Protein AF-A0A3D5JYC2-F1 (afdb_mo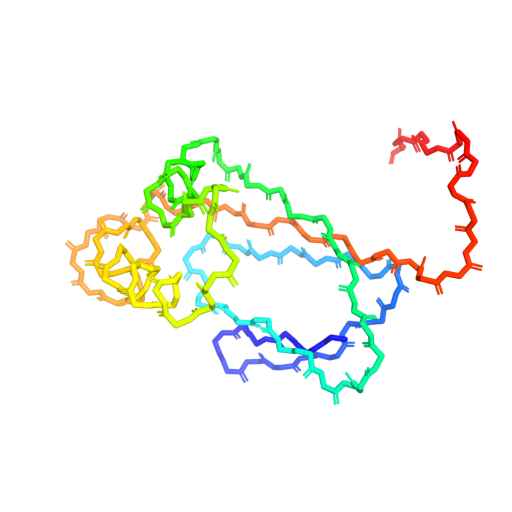nomer)

pLDDT: mean 70.72, std 17.92, range [26.41, 90.19]

Sequence (110 aa):
MKFQFGEKTFIAKAGAFVLVPKSTPHMFTQVEQKPAKFLVVYSPAGFEKFFDEAVDLDSTDTETYLAKAEALAKNTTCKSSAHRSRDKQPSVKLLLHKLGRPVGDDFQFT

Structure (mmCIF, N/CA/C/O backbone):
data_AF-A0A3D5JYC2-F1
#
_entry.id   AF-A0A3D5JYC2-F1
#
loop_
_atom_site.group_PDB
_atom_site.id
_atom_site.type_symbol
_atom_site.label_atom_id
_atom_site.label_alt_id
_atom_site.label_comp_id
_atom_site.label_asym_id
_atom_site.label_entity_id
_atom_site.label_seq_id
_atom_site.pdbx_PDB_ins_code
_atom_site.Cartn_x
_atom_site.Cartn_y
_atom_site.Cartn_z
_atom_site.occupancy
_atom_site.B_iso_or_equiv
_atom_site.auth_seq_id
_atom_site.auth_comp_id
_atom_site.auth_asym_id
_atom_site.auth_atom_id
_atom_site.pdbx_PDB_model_num
ATOM 1 N N . MET A 1 1 ? -7.346 0.056 9.797 1.00 86.81 1 MET A N 1
ATOM 2 C CA . MET A 1 1 ? -6.760 0.622 8.554 1.00 86.81 1 MET A CA 1
ATOM 3 C C . MET A 1 1 ? -7.804 0.525 7.452 1.00 86.81 1 MET A C 1
ATOM 5 O O . MET A 1 1 ? -8.462 -0.508 7.366 1.00 86.81 1 MET A O 1
ATOM 9 N N . LYS A 1 2 ? -7.994 1.575 6.653 1.00 89.31 2 LYS A N 1
ATOM 10 C CA . LYS A 1 2 ? -8.896 1.559 5.496 1.00 89.31 2 LYS A CA 1
ATOM 11 C C . LYS A 1 2 ? -8.122 1.188 4.247 1.00 89.31 2 LYS A C 1
ATOM 13 O O . LYS A 1 2 ? -7.023 1.684 4.028 1.00 89.31 2 LYS A O 1
ATOM 18 N N . PHE A 1 3 ? -8.730 0.337 3.448 1.00 87.75 3 PHE A N 1
ATOM 19 C CA . PHE A 1 3 ? -8.209 -0.132 2.184 1.00 87.75 3 PHE A CA 1
ATOM 20 C C . PHE A 1 3 ? -9.191 0.236 1.095 1.00 87.75 3 PHE A C 1
ATOM 22 O O . PHE A 1 3 ? -10.395 0.033 1.266 1.00 87.75 3 PHE A O 1
ATOM 29 N N . GLN A 1 4 ? -8.672 0.736 -0.015 1.00 86.69 4 GLN A N 1
ATOM 30 C CA . GLN A 1 4 ? -9.445 1.001 -1.216 1.00 86.69 4 GLN A CA 1
ATOM 31 C C . GLN A 1 4 ? -8.879 0.167 -2.366 1.00 86.69 4 GLN A C 1
ATOM 33 O O . GLN A 1 4 ? -7.663 0.128 -2.529 1.00 86.69 4 GLN A O 1
ATOM 38 N N . PHE A 1 5 ? -9.750 -0.501 -3.125 1.00 85.50 5 PHE A N 1
ATOM 39 C CA . PHE A 1 5 ? -9.442 -1.311 -4.307 1.00 85.50 5 PHE A CA 1
ATOM 40 C C . PHE A 1 5 ? -10.378 -0.925 -5.445 1.00 85.50 5 PHE A C 1
ATOM 42 O O . PHE A 1 5 ? -11.552 -1.311 -5.440 1.00 85.50 5 PHE A O 1
ATOM 49 N N . GLY A 1 6 ? -9.881 -0.154 -6.411 1.00 81.62 6 GLY A N 1
ATOM 50 C CA . GLY A 1 6 ? -10.762 0.526 -7.361 1.00 81.62 6 GLY A CA 1
ATOM 51 C C . GLY A 1 6 ? -11.843 1.310 -6.607 1.00 81.62 6 GLY A C 1
ATOM 52 O O . GLY A 1 6 ? -11.529 2.183 -5.806 1.00 81.62 6 GLY A O 1
ATOM 53 N N . GLU A 1 7 ? -13.109 0.944 -6.801 1.00 85.19 7 GLU A N 1
ATOM 54 C CA . GLU A 1 7 ? -14.263 1.586 -6.149 1.00 85.19 7 GLU A CA 1
ATOM 55 C C . GLU A 1 7 ? -14.630 0.975 -4.783 1.00 85.19 7 GLU A C 1
ATOM 57 O O . GLU A 1 7 ? -15.402 1.551 -4.015 1.00 85.19 7 GLU A O 1
ATOM 62 N N . LYS A 1 8 ? -14.081 -0.196 -4.441 1.00 83.19 8 LYS A N 1
ATOM 63 C CA . LYS A 1 8 ? -14.418 -0.900 -3.197 1.00 83.19 8 LYS A CA 1
ATOM 64 C C . LYS A 1 8 ? -13.580 -0.381 -2.043 1.00 83.19 8 LYS A C 1
ATOM 66 O O . LYS A 1 8 ? -12.374 -0.203 -2.178 1.00 83.19 8 LYS A O 1
ATOM 71 N N . THR A 1 9 ? -14.205 -0.207 -0.882 1.00 88.56 9 THR A N 1
ATOM 72 C CA . THR A 1 9 ? -13.525 0.220 0.346 1.00 88.56 9 THR A CA 1
ATOM 73 C C . THR A 1 9 ? -13.875 -0.711 1.502 1.00 88.56 9 THR A C 1
ATOM 75 O O . THR A 1 9 ? -15.032 -1.095 1.651 1.00 88.56 9 THR A O 1
ATOM 78 N N . PHE A 1 10 ? -12.897 -1.060 2.340 1.00 87.38 10 PHE A N 1
ATOM 79 C CA . PHE A 1 10 ? -13.117 -1.864 3.547 1.00 87.38 10 PHE A CA 1
ATOM 80 C C . PHE A 1 10 ? -12.184 -1.454 4.691 1.00 87.38 10 PHE A C 1
ATOM 82 O O . PHE A 1 10 ? -11.094 -0.916 4.483 1.00 87.38 10 PHE A O 1
ATOM 89 N N . ILE A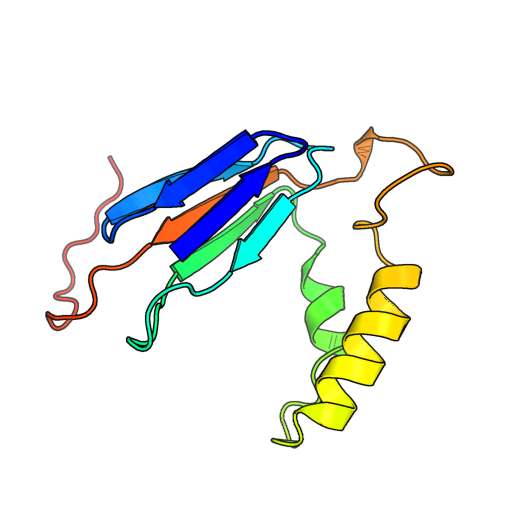 1 11 ? -12.625 -1.720 5.922 1.00 90.19 11 ILE A N 1
ATOM 90 C CA . ILE A 1 11 ? -11.845 -1.489 7.140 1.00 90.19 11 ILE A CA 1
ATOM 91 C C . ILE A 1 11 ? -11.244 -2.815 7.598 1.00 90.19 11 ILE A C 1
ATOM 93 O O . ILE A 1 11 ? -11.950 -3.688 8.103 1.00 90.19 11 ILE A O 1
ATOM 97 N N . ALA A 1 12 ? -9.929 -2.958 7.453 1.00 87.44 12 ALA A N 1
ATOM 98 C CA . ALA A 1 12 ? -9.207 -4.108 7.973 1.00 87.44 12 ALA A CA 1
ATOM 99 C C . ALA A 1 12 ? -8.849 -3.881 9.448 1.00 87.44 12 ALA A C 1
ATOM 101 O O . ALA A 1 12 ? -8.249 -2.857 9.820 1.00 87.44 12 ALA A O 1
ATOM 102 N N . LYS A 1 13 ? -9.233 -4.853 10.280 1.00 87.69 13 LYS A N 1
ATOM 103 C CA . LYS A 1 13 ? -8.874 -4.936 11.699 1.00 87.69 13 LYS A CA 1
ATOM 104 C C . LYS A 1 13 ? -7.539 -5.661 11.870 1.00 87.69 13 LYS A C 1
ATOM 106 O O . LYS A 1 13 ? -7.041 -6.307 10.953 1.00 87.69 13 LYS A O 1
ATOM 111 N N . ALA A 1 14 ? -6.963 -5.568 13.060 1.00 88.88 14 ALA A N 1
ATOM 112 C CA . ALA A 1 14 ? -5.770 -6.329 13.390 1.00 88.88 14 ALA A CA 1
ATOM 113 C C . ALA A 1 14 ? -5.993 -7.848 13.261 1.00 88.88 14 ALA A C 1
ATOM 115 O O . ALA A 1 14 ? -7.022 -8.365 13.696 1.00 88.88 14 ALA A O 1
ATOM 116 N N . GLY A 1 15 ? -5.015 -8.547 12.688 1.00 87.75 15 GLY A N 1
ATOM 117 C CA . GLY A 1 15 ? -5.094 -9.953 12.288 1.00 87.75 15 GLY A CA 1
ATOM 118 C C . GLY A 1 15 ? -5.679 -10.175 10.889 1.00 87.75 15 GLY A C 1
ATOM 119 O O . GLY A 1 15 ? -5.682 -11.305 10.417 1.00 87.75 15 GLY A O 1
ATOM 120 N N . ALA A 1 16 ? -6.175 -9.133 10.212 1.00 88.81 16 ALA A N 1
ATOM 121 C CA . 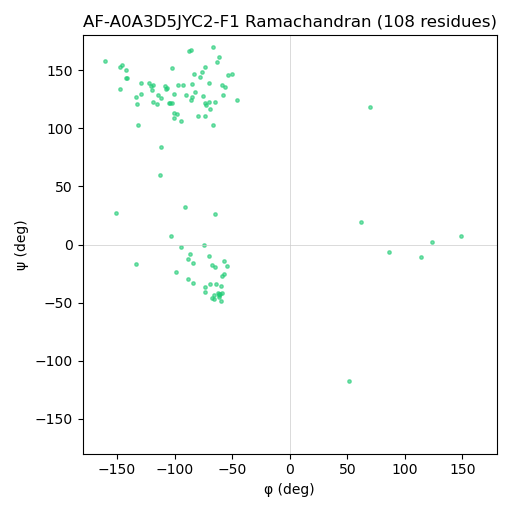ALA A 1 16 ? -6.703 -9.278 8.862 1.00 88.81 16 ALA A CA 1
ATOM 122 C C . ALA A 1 16 ? -5.588 -9.561 7.849 1.00 88.81 16 ALA A C 1
ATOM 124 O O . ALA A 1 16 ? -4.533 -8.920 7.871 1.00 88.81 16 ALA A O 1
ATOM 125 N N . PHE A 1 17 ? -5.886 -10.471 6.924 1.00 88.19 17 PHE A N 1
ATOM 126 C CA . PHE A 1 17 ? -5.085 -10.739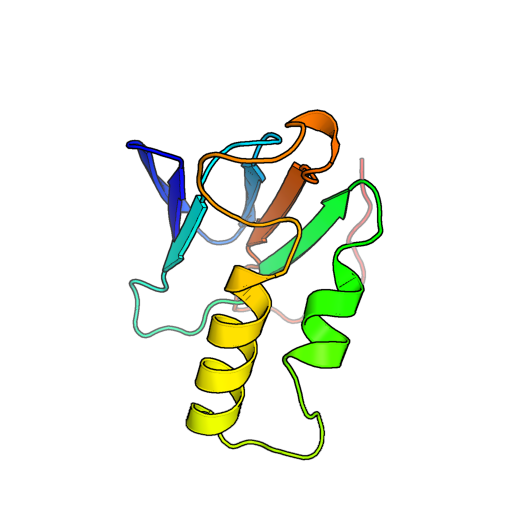 5.741 1.00 88.19 17 PHE A CA 1
ATOM 127 C C . PHE A 1 17 ? -5.786 -10.189 4.500 1.00 88.19 17 PHE A C 1
ATOM 129 O O . PHE A 1 17 ? -6.991 -10.369 4.318 1.00 88.19 17 PHE A O 1
ATOM 136 N N . VAL A 1 18 ? -5.027 -9.511 3.648 1.00 86.50 18 VAL A N 1
ATOM 137 C CA . VAL A 1 18 ? -5.534 -8.817 2.471 1.00 86.50 18 VAL A CA 1
ATOM 138 C C . VAL A 1 18 ? -4.664 -9.172 1.270 1.00 86.50 18 VAL A C 1
ATOM 140 O O . VAL A 1 18 ? -3.463 -8.913 1.269 1.00 86.50 18 VAL A O 1
ATOM 143 N N . LEU A 1 19 ? -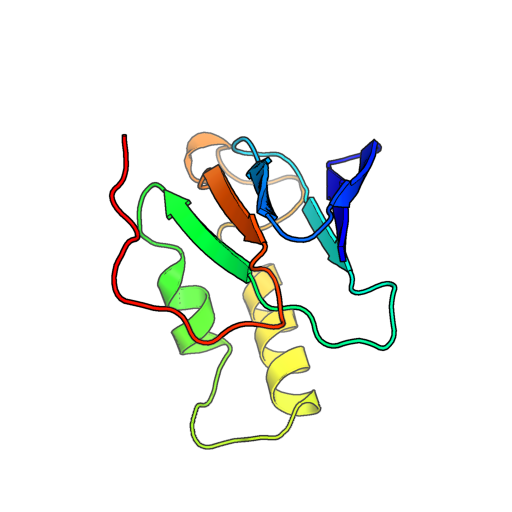5.276 -9.741 0.232 1.00 87.94 19 LEU A N 1
ATOM 144 C CA . LEU A 1 19 ? -4.628 -9.999 -1.051 1.00 87.94 19 LEU A CA 1
ATOM 145 C C . LEU A 1 19 ? -5.100 -8.965 -2.073 1.00 87.94 19 LEU A C 1
ATOM 147 O O . LEU A 1 19 ? -6.291 -8.880 -2.365 1.00 87.94 19 LEU A O 1
ATOM 151 N N . VAL A 1 20 ? -4.156 -8.221 -2.642 1.00 86.00 20 VAL A N 1
ATOM 152 C CA . VAL A 1 20 ? -4.382 -7.297 -3.751 1.00 86.00 20 VAL A CA 1
ATOM 153 C C . VAL A 1 20 ? -3.927 -7.970 -5.045 1.00 86.00 20 VAL A C 1
ATOM 155 O O . VAL A 1 20 ? -2.726 -8.225 -5.215 1.00 86.00 20 VAL A O 1
ATOM 158 N N . PRO A 1 21 ? -4.855 -8.286 -5.964 1.00 83.50 21 PRO A N 1
ATOM 159 C CA . PRO A 1 21 ? -4.501 -8.843 -7.260 1.00 83.50 21 PRO A CA 1
ATOM 160 C C . PRO A 1 21 ? -3.657 -7.873 -8.086 1.00 83.50 21 PRO A C 1
ATOM 162 O O . PRO A 1 21 ? -3.721 -6.651 -7.918 1.00 83.50 21 PRO A O 1
ATOM 165 N N . LYS A 1 22 ? -2.908 -8.430 -9.041 1.00 80.56 22 LYS A N 1
ATOM 166 C CA . LYS A 1 22 ? -2.169 -7.643 -10.034 1.00 80.56 22 LYS A CA 1
ATOM 167 C C . LYS A 1 22 ? -3.108 -6.664 -10.743 1.00 80.56 22 LYS A C 1
ATOM 169 O O . LYS A 1 22 ? -4.277 -6.975 -10.968 1.00 80.56 22 LYS A O 1
ATOM 174 N N . SER A 1 23 ? -2.594 -5.489 -11.100 1.00 79.94 23 SER A N 1
ATOM 175 C CA . SER A 1 23 ? -3.356 -4.470 -11.839 1.00 79.94 23 SER A CA 1
ATOM 176 C C . SER A 1 23 ? -4.589 -3.912 -11.132 1.00 79.94 23 SER A C 1
ATOM 178 O O . SER A 1 23 ? -5.428 -3.294 -11.783 1.00 79.94 23 SER A O 1
ATOM 180 N N . THR A 1 24 ? -4.681 -4.063 -9.808 1.00 82.75 24 THR A N 1
ATOM 181 C CA . THR A 1 24 ? -5.724 -3.422 -8.998 1.00 82.75 24 THR A CA 1
ATOM 182 C C . THR A 1 24 ? -5.174 -2.139 -8.363 1.00 82.75 24 THR A C 1
ATOM 184 O O . THR A 1 24 ? -4.301 -2.230 -7.491 1.00 82.75 24 THR A O 1
ATOM 187 N N . PRO A 1 25 ? -5.662 -0.944 -8.759 1.00 84.12 25 PRO A N 1
ATOM 188 C CA . PRO A 1 25 ? -5.337 0.299 -8.067 1.00 84.12 25 PRO A CA 1
ATOM 189 C C . PRO A 1 25 ? -5.748 0.189 -6.603 1.00 84.12 25 PRO A C 1
ATOM 191 O O . PRO A 1 25 ? -6.887 -0.191 -6.311 1.00 84.12 25 PRO A O 1
ATOM 194 N N . HIS A 1 26 ? -4.825 0.494 -5.695 1.00 84.88 26 HIS A N 1
ATOM 195 C CA . HIS A 1 26 ? -5.066 0.333 -4.274 1.00 84.88 26 HIS A CA 1
ATOM 196 C C . HIS A 1 26 ? -4.455 1.450 -3.437 1.00 84.88 26 HIS A C 1
ATOM 198 O O . HIS A 1 26 ? -3.432 2.023 -3.798 1.00 84.88 26 HIS A O 1
ATOM 204 N N . MET A 1 27 ? -5.093 1.737 -2.303 1.00 85.12 27 MET A N 1
ATOM 205 C CA . MET A 1 27 ? -4.628 2.719 -1.326 1.00 85.12 27 MET A CA 1
ATOM 206 C C . MET A 1 27 ? -4.880 2.217 0.094 1.00 85.12 27 MET A C 1
ATOM 208 O O . MET A 1 27 ? -5.913 1.603 0.377 1.00 85.12 27 MET A O 1
ATOM 212 N N . PHE A 1 28 ? -3.947 2.526 0.993 1.00 86.50 28 PHE A N 1
ATOM 213 C CA . PHE A 1 28 ? -4.042 2.250 2.421 1.00 86.50 28 PHE A CA 1
ATOM 214 C C . PHE A 1 28 ? -4.095 3.576 3.178 1.00 86.50 28 PHE A C 1
ATOM 216 O O . PHE A 1 28 ? -3.256 4.446 2.965 1.00 86.50 28 PHE A O 1
ATOM 223 N N . THR A 1 29 ? -5.073 3.748 4.061 1.00 87.31 29 THR A N 1
ATOM 224 C CA . THR A 1 29 ? -5.227 4.978 4.847 1.00 87.31 29 THR A CA 1
ATOM 225 C C . THR A 1 29 ? -5.476 4.638 6.304 1.00 87.31 29 THR A C 1
ATOM 227 O O . THR A 1 29 ? -6.396 3.882 6.643 1.00 87.31 29 THR A O 1
ATOM 230 N N . GLN A 1 30 ? -4.681 5.220 7.195 1.00 86.38 30 GLN A N 1
ATOM 231 C CA . GLN A 1 30 ? -4.943 5.120 8.620 1.00 86.38 30 GLN A CA 1
ATOM 232 C C . GLN A 1 30 ? -6.151 6.007 8.969 1.00 86.38 30 GLN A C 1
ATOM 234 O O . GLN A 1 30 ? -6.145 7.201 8.708 1.00 86.38 30 GLN A O 1
ATOM 239 N N . VAL A 1 31 ? -7.217 5.400 9.501 1.00 83.69 31 VAL A N 1
ATOM 240 C CA . VAL A 1 31 ? -8.476 6.100 9.850 1.00 83.69 31 VAL A CA 1
ATOM 241 C C . VAL A 1 31 ? -8.553 6.433 11.338 1.00 83.69 31 VAL A C 1
ATOM 243 O O . VAL A 1 31 ? -9.261 7.349 11.734 1.00 83.69 31 VAL A O 1
ATOM 246 N N . GLU A 1 32 ? -7.820 5.696 12.170 1.00 79.19 32 GLU A N 1
ATOM 247 C CA . GLU A 1 32 ? -7.773 5.911 13.614 1.00 79.19 32 GLU A CA 1
ATOM 248 C C . GLU A 1 32 ? -6.482 6.635 14.004 1.00 79.19 32 GLU A C 1
ATOM 250 O O . GLU A 1 32 ? -5.442 6.462 13.372 1.00 79.19 32 GLU A O 1
ATOM 255 N N . GLN A 1 33 ? -6.510 7.390 15.101 1.00 79.38 33 GLN A N 1
ATOM 256 C CA . GLN A 1 33 ? -5.306 8.036 15.643 1.00 79.38 33 GLN A CA 1
ATOM 257 C C . GLN A 1 33 ? -4.314 7.036 16.263 1.00 79.38 33 GLN A C 1
ATOM 259 O O . GLN A 1 33 ? -3.182 7.391 16.578 1.00 79.38 33 GLN A O 1
ATOM 264 N N . LYS A 1 34 ? -4.716 5.770 16.424 1.00 81.00 34 LYS A N 1
ATOM 265 C CA . LYS A 1 34 ? -3.828 4.704 16.885 1.00 81.00 34 LYS A CA 1
ATOM 266 C C . LYS A 1 34 ? -2.894 4.294 15.744 1.00 81.00 34 LYS A C 1
ATOM 268 O O . LYS A 1 34 ? -3.406 3.959 14.672 1.00 81.00 34 LYS A O 1
ATOM 273 N N . PRO A 1 35 ? -1.566 4.264 15.969 1.00 80.88 35 PRO A N 1
ATOM 274 C CA . PRO A 1 35 ? -0.617 3.746 14.990 1.00 80.88 35 PRO A CA 1
ATOM 275 C C . PRO A 1 35 ? -1.051 2.369 14.495 1.00 80.88 35 PRO A C 1
ATOM 277 O O . PRO A 1 35 ? -1.620 1.597 15.263 1.00 80.88 35 PRO A O 1
ATOM 280 N N . ALA A 1 36 ? -0.774 2.043 13.237 1.00 81.75 36 ALA A N 1
ATOM 281 C CA . ALA A 1 36 ? -0.992 0.713 12.680 1.00 81.75 36 ALA A CA 1
ATOM 282 C C . ALA A 1 36 ? 0.326 0.157 12.131 1.00 81.75 36 ALA A C 1
ATOM 284 O O . ALA A 1 36 ? 1.087 0.876 11.491 1.00 81.75 36 ALA A O 1
ATOM 285 N N . LYS A 1 37 ? 0.584 -1.136 12.360 1.00 85.06 37 LYS A N 1
ATOM 286 C CA . LYS A 1 37 ? 1.711 -1.860 11.756 1.00 85.06 37 LYS A CA 1
ATOM 287 C C . LYS A 1 37 ? 1.185 -3.010 10.909 1.00 85.06 37 LYS A C 1
ATOM 289 O O . LYS A 1 37 ? 0.266 -3.724 11.322 1.00 85.06 37 LYS A O 1
ATOM 294 N N . PHE A 1 38 ? 1.768 -3.187 9.735 1.00 83.50 38 PHE A N 1
ATOM 295 C CA . PHE A 1 38 ? 1.419 -4.260 8.818 1.00 83.50 38 PHE A CA 1
ATOM 296 C C . PHE A 1 38 ? 2.645 -4.710 8.025 1.00 83.50 38 PHE A C 1
ATOM 298 O O . PHE A 1 38 ? 3.571 -3.930 7.818 1.00 83.50 38 PHE A O 1
ATOM 305 N N . LEU A 1 39 ? 2.637 -5.968 7.591 1.00 88.38 39 LEU A N 1
ATOM 306 C CA . LEU A 1 39 ? 3.678 -6.559 6.756 1.00 88.38 39 LEU A CA 1
ATOM 307 C C . LEU A 1 39 ? 3.195 -6.630 5.309 1.00 88.38 39 LEU A C 1
ATOM 309 O O . LEU A 1 39 ? 2.173 -7.268 5.046 1.00 88.38 39 LEU A O 1
ATOM 313 N N . VAL A 1 40 ? 3.939 -6.002 4.396 1.00 85.44 40 VAL A N 1
ATOM 314 C CA . VAL A 1 40 ? 3.690 -6.047 2.951 1.00 85.44 40 VAL A CA 1
ATOM 315 C C . VAL A 1 40 ? 4.637 -7.044 2.300 1.00 85.44 40 VAL A C 1
ATOM 317 O O . VAL A 1 40 ? 5.847 -6.954 2.482 1.00 85.44 40 VAL A O 1
ATOM 320 N N . VAL A 1 41 ? 4.092 -7.958 1.501 1.00 88.44 41 VAL A N 1
ATOM 321 C CA . VAL A 1 41 ? 4.870 -8.883 0.671 1.00 88.44 41 VAL A CA 1
ATOM 322 C C . VAL A 1 41 ? 4.532 -8.639 -0.794 1.00 88.44 41 VAL A C 1
ATOM 324 O O . VAL A 1 41 ? 3.369 -8.752 -1.197 1.00 88.44 41 VAL A O 1
ATOM 327 N N . TYR A 1 42 ? 5.558 -8.336 -1.587 1.00 84.12 42 TYR A N 1
ATOM 328 C CA . TYR A 1 42 ? 5.467 -8.187 -3.037 1.00 84.12 42 TYR A CA 1
ATOM 329 C C . TYR A 1 42 ? 5.890 -9.483 -3.729 1.00 84.12 42 TYR A C 1
ATOM 331 O O . TYR A 1 42 ? 6.857 -10.131 -3.332 1.00 84.12 42 TYR A O 1
ATOM 339 N N . SER A 1 43 ? 5.149 -9.884 -4.762 1.00 83.25 43 SER A N 1
ATOM 340 C CA . SER A 1 43 ? 5.516 -11.028 -5.598 1.00 83.25 43 SER A CA 1
ATOM 341 C C . SER A 1 43 ? 5.067 -10.820 -7.050 1.00 83.25 43 SER A C 1
ATOM 343 O O . SER A 1 43 ? 3.907 -10.441 -7.271 1.00 83.25 43 SER A O 1
ATOM 345 N N . PRO A 1 44 ? 5.926 -11.090 -8.054 1.00 83.50 44 PRO A N 1
ATOM 346 C CA . PRO A 1 44 ? 7.349 -11.454 -7.940 1.00 83.50 44 PRO A CA 1
ATOM 347 C C . PRO A 1 44 ? 8.213 -10.293 -7.400 1.00 83.50 44 PRO A C 1
ATOM 349 O O . PRO A 1 44 ? 7.717 -9.175 -7.272 1.00 83.50 44 PRO A O 1
ATOM 352 N N . ALA A 1 45 ? 9.478 -10.567 -7.066 1.00 80.00 45 ALA A N 1
ATOM 353 C CA . ALA A 1 45 ? 10.435 -9.552 -6.606 1.00 80.00 45 ALA A CA 1
ATOM 354 C C . ALA A 1 45 ? 10.692 -8.464 -7.672 1.00 80.00 45 ALA A C 1
ATOM 356 O O . ALA A 1 45 ? 10.429 -8.672 -8.862 1.00 80.00 45 ALA A O 1
ATOM 357 N N . GLY A 1 46 ? 11.231 -7.317 -7.252 1.00 78.25 46 GLY A N 1
ATOM 358 C CA . GLY A 1 46 ? 11.608 -6.194 -8.119 1.00 78.25 46 GLY A CA 1
ATOM 359 C C . GLY A 1 46 ? 10.951 -4.857 -7.760 1.00 78.25 46 GLY A C 1
ATOM 360 O O . GLY A 1 46 ? 11.163 -3.875 -8.472 1.00 78.25 46 GLY A O 1
ATOM 361 N N . PHE A 1 47 ? 10.145 -4.802 -6.695 1.00 78.81 47 PHE A N 1
ATOM 362 C CA . PHE A 1 47 ? 9.562 -3.549 -6.198 1.00 78.81 47 PHE A CA 1
ATOM 363 C C . PHE A 1 47 ? 10.520 -2.784 -5.271 1.00 78.81 47 PHE A C 1
ATOM 365 O O . PHE A 1 47 ? 10.337 -1.598 -5.028 1.00 78.81 47 PHE A O 1
ATOM 372 N N . GLU A 1 48 ? 11.564 -3.441 -4.777 1.00 80.44 48 GLU A N 1
ATOM 373 C CA . GLU A 1 48 ? 12.417 -2.965 -3.688 1.00 80.44 48 GLU A CA 1
ATOM 374 C C . GLU A 1 48 ? 13.172 -1.681 -4.062 1.00 80.44 48 GLU A C 1
ATOM 376 O O . GLU A 1 48 ? 13.274 -0.777 -3.240 1.00 80.44 48 GLU A O 1
ATOM 381 N N . LYS A 1 49 ? 13.555 -1.536 -5.341 1.00 78.06 49 LYS A N 1
ATOM 382 C CA . LYS A 1 49 ? 14.212 -0.329 -5.877 1.00 78.06 49 LYS A CA 1
ATOM 383 C C . LYS A 1 49 ? 13.403 0.952 -5.688 1.00 78.06 49 LYS A C 1
ATOM 385 O O . LYS A 1 49 ? 13.974 2.035 -5.648 1.00 78.06 49 LYS A O 1
ATOM 390 N N . PHE A 1 50 ? 12.076 0.841 -5.568 1.00 75.38 50 PHE A N 1
ATOM 391 C CA . PHE A 1 50 ? 11.250 1.996 -5.234 1.00 75.38 50 PHE A CA 1
ATOM 392 C C . PHE A 1 50 ? 11.672 2.602 -3.893 1.00 75.38 50 PHE A C 1
ATOM 394 O O . PHE A 1 50 ? 11.744 3.818 -3.769 1.00 75.38 50 PHE A O 1
ATOM 401 N N . PHE A 1 51 ? 11.957 1.767 -2.894 1.00 76.12 51 PHE A N 1
ATOM 402 C CA . PHE A 1 51 ? 12.348 2.243 -1.573 1.00 76.12 51 PHE A CA 1
ATOM 403 C C . PHE A 1 51 ? 13.767 2.801 -1.574 1.00 76.12 51 PHE A C 1
ATOM 405 O O . PHE A 1 51 ? 13.969 3.860 -0.994 1.00 76.12 51 PHE A O 1
ATOM 412 N N . ASP A 1 52 ? 14.700 2.153 -2.275 1.00 77.69 52 ASP A N 1
ATOM 413 C CA . ASP A 1 52 ? 16.088 2.626 -2.384 1.00 77.69 52 ASP A CA 1
ATOM 414 C C . ASP A 1 52 ? 16.176 4.030 -3.004 1.00 77.69 52 ASP A C 1
ATOM 416 O O . ASP A 1 52 ? 17.016 4.839 -2.623 1.00 77.69 52 ASP A O 1
ATOM 420 N N . GLU A 1 53 ? 15.303 4.332 -3.968 1.00 75.19 53 GLU A N 1
ATOM 421 C CA . GLU A 1 53 ? 15.283 5.626 -4.655 1.00 75.19 53 GLU A CA 1
ATOM 422 C C . GLU A 1 53 ? 14.394 6.668 -3.943 1.00 75.19 53 GLU A C 1
ATOM 424 O O . GLU A 1 53 ? 14.654 7.871 -4.034 1.00 75.19 53 GLU A O 1
ATOM 429 N N . ALA A 1 54 ? 13.339 6.237 -3.238 1.00 71.25 54 ALA A N 1
ATOM 430 C CA . ALA A 1 54 ? 12.425 7.138 -2.531 1.00 71.25 54 ALA A CA 1
ATOM 431 C C . ALA A 1 54 ? 12.927 7.542 -1.140 1.00 71.25 54 ALA A C 1
ATOM 433 O O . ALA A 1 54 ? 12.630 8.649 -0.687 1.00 71.25 54 ALA A O 1
ATOM 434 N N . VAL A 1 55 ? 13.639 6.651 -0.449 1.00 73.50 55 VAL A N 1
ATOM 435 C CA . VAL A 1 55 ? 14.036 6.827 0.948 1.00 73.50 55 VAL A CA 1
ATOM 436 C C . VAL A 1 55 ? 15.514 7.175 1.020 1.00 73.50 55 VAL A C 1
ATOM 438 O O . VAL A 1 55 ? 16.372 6.407 0.607 1.00 73.50 55 VAL A O 1
ATOM 441 N N . ASP A 1 56 ? 15.805 8.319 1.623 1.00 72.69 56 ASP A N 1
ATOM 442 C CA . AS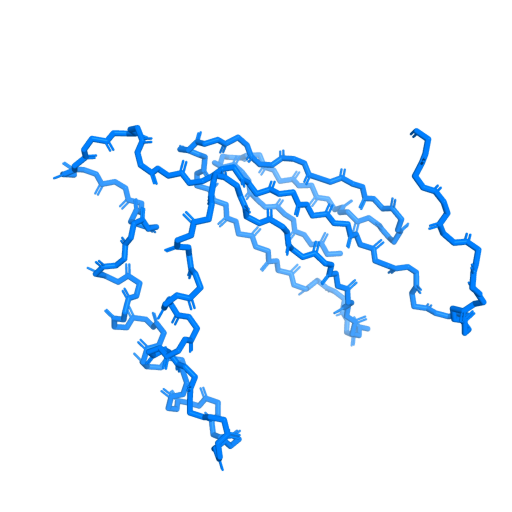P A 1 56 ? 17.126 8.589 2.173 1.00 72.69 56 ASP A CA 1
ATOM 443 C C . ASP A 1 56 ? 17.091 8.203 3.656 1.00 72.69 56 ASP A C 1
ATOM 445 O O . ASP A 1 56 ? 16.435 8.879 4.453 1.00 72.69 56 ASP A O 1
ATOM 449 N N . LEU A 1 57 ? 17.726 7.074 3.994 1.00 68.25 57 LEU A N 1
ATOM 450 C CA . LEU A 1 57 ? 17.689 6.480 5.338 1.00 68.25 57 LEU A CA 1
ATOM 451 C C . LEU A 1 57 ? 18.352 7.366 6.403 1.00 68.25 57 LEU A C 1
ATOM 453 O O . LEU A 1 57 ? 18.055 7.196 7.586 1.00 68.25 57 LEU A O 1
ATOM 457 N N . ASP A 1 58 ? 19.194 8.318 5.992 1.00 71.56 58 ASP A N 1
ATOM 458 C CA . ASP A 1 58 ? 19.862 9.266 6.889 1.00 71.56 58 ASP A CA 1
ATOM 459 C C . ASP A 1 58 ? 19.001 10.510 7.168 1.00 71.56 58 ASP A C 1
ATOM 461 O O . ASP A 1 58 ? 19.315 11.322 8.043 1.00 71.56 58 ASP A O 1
ATOM 465 N N . SER A 1 59 ? 17.880 10.657 6.456 1.00 69.50 59 SER A N 1
ATOM 466 C CA . SER A 1 59 ? 16.961 11.781 6.600 1.00 69.50 59 SER A CA 1
ATOM 467 C C . SER A 1 59 ? 15.656 11.356 7.279 1.00 69.50 59 SER A C 1
ATOM 469 O O . SER A 1 59 ? 15.056 10.331 6.963 1.00 69.50 59 SER A O 1
ATOM 471 N N . THR A 1 60 ? 15.177 12.175 8.215 1.00 68.25 60 THR A N 1
ATOM 472 C CA . THR A 1 60 ? 13.832 12.035 8.811 1.00 68.25 60 THR A CA 1
ATOM 473 C C . THR A 1 60 ? 12.843 13.055 8.247 1.00 68.25 60 THR A C 1
ATOM 475 O O . THR A 1 60 ? 11.711 13.162 8.722 1.00 68.25 60 THR A O 1
ATOM 478 N N . ASP A 1 61 ? 13.257 13.804 7.219 1.00 80.19 61 ASP A N 1
ATOM 479 C CA . ASP A 1 61 ? 12.431 14.838 6.618 1.00 80.19 61 ASP A CA 1
ATOM 480 C C . ASP A 1 61 ? 11.313 14.227 5.766 1.00 80.19 61 ASP A C 1
ATOM 482 O O . ASP A 1 61 ? 11.529 13.639 4.702 1.00 80.19 61 ASP A O 1
ATOM 486 N N . THR A 1 62 ? 10.088 14.375 6.263 1.00 78.44 62 THR A N 1
ATOM 487 C CA . THR A 1 62 ? 8.901 13.792 5.634 1.00 78.44 62 THR A CA 1
ATOM 488 C C . THR A 1 62 ? 8.584 14.481 4.309 1.00 78.44 62 THR A C 1
ATOM 490 O O . THR A 1 62 ? 8.141 13.817 3.375 1.00 78.44 62 THR A O 1
ATOM 493 N N . GLU A 1 63 ? 8.835 15.787 4.192 1.00 81.50 63 GLU A N 1
ATOM 494 C CA . GLU A 1 63 ? 8.534 16.548 2.976 1.00 81.50 63 GLU A CA 1
ATOM 495 C C . GLU A 1 63 ? 9.421 16.109 1.805 1.00 81.50 63 GLU A C 1
ATOM 497 O O . GLU A 1 63 ? 8.917 15.807 0.719 1.00 81.50 63 GLU A O 1
ATOM 502 N N . THR A 1 64 ? 10.727 15.965 2.043 1.00 78.50 64 THR A N 1
ATOM 503 C CA . THR A 1 64 ? 11.680 15.449 1.050 1.00 78.50 64 THR A CA 1
ATOM 504 C C . THR A 1 64 ? 11.338 14.024 0.624 1.00 78.50 64 THR A C 1
ATOM 506 O O . THR A 1 64 ? 11.369 13.720 -0.573 1.00 78.50 64 THR A O 1
ATOM 509 N N . TYR A 1 65 ? 10.976 13.152 1.571 1.00 75.12 65 TYR A N 1
ATOM 510 C CA . TYR A 1 65 ? 10.541 11.791 1.252 1.00 75.12 65 TYR A CA 1
ATOM 511 C C . TYR A 1 65 ? 9.299 11.789 0.354 1.00 75.12 65 TYR A C 1
ATOM 513 O O . TYR A 1 65 ? 9.284 11.108 -0.672 1.00 75.12 65 TYR A O 1
ATOM 521 N N . LEU A 1 66 ? 8.271 12.572 0.699 1.00 78.50 66 LEU A N 1
ATOM 522 C CA . LEU A 1 66 ? 7.034 12.639 -0.080 1.00 78.50 66 LEU A CA 1
ATOM 523 C C . LEU A 1 66 ? 7.298 13.139 -1.503 1.00 78.50 66 LEU A C 1
ATOM 525 O O . LEU A 1 66 ? 6.846 12.509 -2.458 1.00 78.50 66 LEU A O 1
ATOM 529 N N . ALA A 1 67 ? 8.096 14.196 -1.667 1.00 81.12 67 ALA A N 1
ATOM 530 C CA . ALA A 1 67 ? 8.437 14.727 -2.984 1.00 81.12 67 ALA A CA 1
ATOM 531 C C . ALA A 1 67 ? 9.188 13.702 -3.858 1.00 81.12 67 ALA A C 1
ATOM 533 O O . ALA A 1 67 ? 8.861 13.532 -5.038 1.00 81.12 67 ALA A O 1
ATOM 534 N N . LYS A 1 68 ? 10.163 12.979 -3.284 1.00 76.81 68 LYS A N 1
ATOM 535 C CA . LYS A 1 68 ? 10.901 11.913 -3.985 1.00 76.81 68 LYS A CA 1
ATOM 536 C C . LYS A 1 68 ? 9.992 10.735 -4.331 1.00 76.81 68 LYS A C 1
ATOM 538 O O . LYS A 1 68 ? 9.990 10.291 -5.478 1.00 76.81 68 LYS A O 1
ATOM 543 N N . ALA A 1 69 ? 9.183 10.269 -3.381 1.00 75.69 69 ALA A N 1
ATOM 544 C CA . ALA A 1 69 ? 8.241 9.174 -3.583 1.00 75.69 69 ALA A CA 1
ATOM 545 C C . ALA A 1 69 ? 7.206 9.504 -4.670 1.00 75.69 69 ALA A C 1
ATOM 547 O O . ALA A 1 69 ? 6.930 8.664 -5.526 1.00 75.69 69 ALA A O 1
ATOM 548 N N . GLU A 1 70 ? 6.669 10.727 -4.692 1.00 75.56 70 GLU A N 1
ATOM 549 C CA . GLU A 1 70 ? 5.742 11.191 -5.729 1.00 75.56 70 GLU A CA 1
ATOM 550 C C . GLU A 1 70 ? 6.402 11.290 -7.106 1.00 75.56 70 GLU A C 1
ATOM 552 O O . GLU A 1 70 ? 5.813 10.877 -8.111 1.00 75.56 70 GLU A O 1
ATOM 557 N N . ALA A 1 71 ? 7.620 11.833 -7.176 1.00 75.81 71 ALA A N 1
ATOM 558 C CA . ALA A 1 71 ? 8.383 11.895 -8.418 1.00 75.81 71 ALA A CA 1
ATOM 559 C C . ALA A 1 71 ? 8.685 10.488 -8.947 1.00 75.81 71 ALA A C 1
ATOM 561 O O . ALA A 1 71 ? 8.507 10.221 -10.133 1.00 75.81 71 ALA A O 1
ATOM 562 N N . LEU A 1 72 ? 9.056 9.568 -8.063 1.00 72.56 72 LEU A N 1
ATOM 563 C CA . LEU A 1 72 ? 9.397 8.198 -8.408 1.00 72.56 72 LEU A CA 1
ATOM 564 C C . LEU A 1 72 ? 8.165 7.358 -8.776 1.00 72.56 72 LEU A C 1
ATOM 566 O O . LEU A 1 72 ? 8.216 6.557 -9.710 1.00 72.56 72 LEU A O 1
ATOM 570 N N . ALA A 1 73 ? 7.022 7.572 -8.119 1.00 67.88 73 ALA A N 1
ATOM 571 C CA . ALA A 1 73 ? 5.755 6.918 -8.456 1.00 67.88 73 ALA A CA 1
ATOM 572 C C . ALA A 1 73 ? 5.313 7.207 -9.904 1.00 67.88 73 ALA A C 1
ATOM 574 O O . ALA A 1 73 ? 4.675 6.370 -10.547 1.00 67.88 73 ALA A O 1
ATOM 575 N N . LYS A 1 74 ? 5.720 8.350 -10.474 1.00 62.62 74 LYS A N 1
ATOM 576 C CA . LYS A 1 74 ? 5.521 8.680 -11.897 1.00 62.62 74 LYS A CA 1
ATOM 577 C C . LYS A 1 74 ? 6.455 7.902 -12.831 1.00 62.62 74 LYS A C 1
ATOM 579 O O . LYS A 1 74 ? 6.383 8.093 -14.045 1.00 62.62 74 LYS A O 1
ATOM 584 N N . ASN A 1 75 ? 7.324 7.039 -12.325 1.00 62.62 75 ASN A N 1
ATOM 585 C CA . ASN A 1 75 ? 8.371 6.383 -13.109 1.00 62.62 75 ASN A CA 1
ATOM 586 C C . ASN A 1 75 ? 8.428 4.872 -12.826 1.00 62.62 75 ASN A C 1
ATOM 588 O O . ASN A 1 75 ? 8.976 4.122 -13.634 1.00 62.62 75 ASN A O 1
ATOM 592 N N . THR A 1 76 ? 7.823 4.408 -11.730 1.00 59.84 76 THR A N 1
ATOM 593 C CA . THR A 1 76 ? 7.799 2.992 -11.358 1.00 59.84 76 THR A CA 1
ATOM 594 C C . THR A 1 76 ? 6.665 2.205 -12.000 1.00 59.84 76 THR A C 1
ATOM 596 O O . THR A 1 76 ? 5.689 2.722 -12.549 1.00 59.84 76 THR A O 1
ATOM 599 N N . THR A 1 77 ? 6.786 0.885 -11.886 1.00 53.72 77 THR A N 1
ATOM 600 C CA . THR A 1 77 ? 5.827 -0.128 -12.337 1.00 53.72 77 THR A CA 1
ATOM 601 C C . THR A 1 77 ? 4.422 0.046 -11.732 1.00 53.72 77 THR A C 1
ATOM 603 O O . THR A 1 77 ? 3.464 -0.533 -12.245 1.00 53.72 77 THR A O 1
ATOM 606 N N . CYS A 1 78 ? 4.274 0.868 -10.685 1.00 49.38 78 CYS A N 1
ATOM 607 C CA . CYS A 1 78 ? 3.022 1.188 -9.995 1.00 49.38 78 CYS A CA 1
ATOM 608 C C . CYS A 1 78 ? 2.306 2.426 -10.580 1.00 49.38 78 CYS A C 1
ATOM 610 O O . CYS A 1 78 ? 1.647 3.168 -9.860 1.00 49.38 78 CYS A O 1
ATOM 612 N N . LYS A 1 79 ? 2.400 2.692 -11.890 1.00 45.50 79 LYS A N 1
ATOM 613 C CA . LYS A 1 79 ? 1.487 3.665 -12.507 1.00 45.50 79 LYS A CA 1
ATOM 614 C C . LYS A 1 79 ? 0.070 3.113 -12.578 1.00 45.50 79 LYS A C 1
ATOM 616 O O . LYS A 1 79 ? -0.192 2.103 -13.239 1.00 45.50 79 LYS A O 1
ATOM 621 N N . SER A 1 80 ? -0.858 3.847 -11.977 1.00 44.12 80 SER A N 1
ATOM 622 C CA . SER A 1 80 ? -2.253 3.861 -12.387 1.00 44.12 80 SER A CA 1
ATOM 623 C C . SER A 1 80 ? -2.351 4.454 -13.802 1.00 44.12 80 SER A C 1
ATOM 625 O O . SER A 1 80 ? -1.931 5.574 -14.069 1.00 44.12 80 SER A O 1
ATOM 627 N N . SER A 1 81 ? -2.924 3.674 -14.720 1.00 38.16 81 SER A N 1
ATOM 628 C CA . SER A 1 81 ? -3.413 4.056 -16.057 1.00 38.16 81 SER A CA 1
ATOM 629 C C . SER A 1 81 ? -2.404 4.441 -17.171 1.00 38.16 81 SER A C 1
ATOM 631 O O . SER A 1 81 ? -1.709 5.448 -17.130 1.00 38.16 81 SER A O 1
ATOM 633 N N . ALA A 1 82 ? -2.448 3.624 -18.238 1.00 33.09 82 ALA A N 1
ATOM 634 C CA . ALA A 1 82 ? -2.496 4.012 -19.661 1.00 33.09 82 ALA A CA 1
ATOM 635 C C . ALA A 1 82 ? -1.329 3.707 -20.632 1.00 33.09 82 ALA A C 1
ATOM 637 O O . ALA A 1 82 ? -1.586 3.807 -21.831 1.00 33.09 82 ALA A O 1
ATOM 638 N N . HIS A 1 83 ? -0.112 3.271 -20.245 1.00 31.38 83 HIS A N 1
ATOM 639 C CA . HIS A 1 83 ? 0.924 3.079 -21.297 1.00 31.38 83 HIS A CA 1
ATOM 640 C C . HIS A 1 83 ? 2.044 2.023 -21.149 1.00 31.38 83 HIS A C 1
ATOM 642 O O . HIS A 1 83 ? 3.095 2.176 -21.770 1.00 31.38 83 HIS A O 1
ATOM 648 N N . ARG A 1 84 ? 1.865 0.913 -20.411 1.00 37.56 84 ARG A N 1
ATOM 649 C CA . ARG A 1 84 ? 2.722 -0.288 -20.598 1.00 37.56 84 ARG A CA 1
ATOM 650 C C . ARG A 1 84 ? 2.098 -1.575 -20.051 1.00 37.56 84 ARG A C 1
ATOM 652 O O . ARG A 1 84 ? 1.196 -1.519 -19.223 1.00 37.56 84 ARG A O 1
ATOM 659 N N . SER A 1 85 ? 2.566 -2.716 -20.566 1.00 39.16 85 SER A N 1
ATOM 660 C CA . SER A 1 85 ? 1.990 -4.064 -20.414 1.00 39.16 85 SER A CA 1
ATOM 661 C C . SER A 1 85 ? 1.592 -4.415 -18.974 1.00 39.16 85 SER A C 1
ATOM 663 O O . SER A 1 85 ? 2.438 -4.420 -18.077 1.00 39.16 85 SER A O 1
ATOM 665 N N . ARG A 1 86 ? 0.321 -4.787 -18.783 1.00 43.59 86 ARG A N 1
ATOM 666 C CA . ARG A 1 86 ? -0.291 -5.191 -17.501 1.00 43.59 86 ARG A CA 1
ATOM 667 C C . ARG A 1 86 ? 0.451 -6.333 -16.773 1.00 43.59 86 ARG A C 1
ATOM 669 O O . ARG A 1 86 ? 0.317 -6.455 -15.561 1.00 43.59 86 ARG A O 1
ATOM 676 N N . ASP A 1 87 ? 1.296 -7.097 -17.467 1.00 49.00 87 ASP A N 1
ATOM 677 C CA . ASP A 1 87 ? 1.997 -8.278 -16.935 1.00 49.00 87 ASP A CA 1
ATOM 678 C C . ASP A 1 87 ? 3.062 -8.016 -15.857 1.00 49.00 87 ASP A C 1
ATOM 680 O O . ASP A 1 87 ? 3.438 -8.942 -15.135 1.00 49.00 87 ASP A O 1
ATOM 684 N N . LYS A 1 88 ? 3.560 -6.780 -15.712 1.00 52.50 88 LYS A N 1
ATOM 685 C CA . LYS A 1 88 ? 4.694 -6.482 -14.812 1.00 52.50 88 LYS A CA 1
ATOM 686 C C . LYS A 1 88 ? 4.314 -6.002 -13.408 1.00 52.50 88 LYS A C 1
ATOM 688 O O . LYS A 1 88 ? 5.210 -5.771 -12.603 1.00 52.50 88 LYS A O 1
ATOM 693 N N . GLN A 1 89 ? 3.030 -5.844 -13.083 1.00 55.84 89 GLN A N 1
ATOM 694 C CA . GLN A 1 89 ? 2.638 -5.400 -11.739 1.00 55.84 89 GLN A CA 1
ATOM 695 C C . GLN A 1 89 ? 2.617 -6.572 -10.741 1.00 55.84 89 GLN A C 1
ATOM 697 O O . GLN A 1 89 ? 2.034 -7.615 -11.058 1.00 55.84 89 GLN A O 1
ATOM 702 N N . PRO A 1 90 ? 3.237 -6.440 -9.550 1.00 60.81 90 PRO A N 1
ATOM 703 C CA . PRO A 1 90 ? 3.223 -7.493 -8.544 1.00 60.81 90 PRO A CA 1
ATOM 704 C C . PRO A 1 90 ? 1.852 -7.587 -7.866 1.00 60.81 90 PRO A C 1
ATOM 706 O O . PRO A 1 90 ? 1.113 -6.608 -7.764 1.00 60.81 90 PRO A O 1
ATOM 709 N N . SER A 1 91 ? 1.514 -8.780 -7.383 1.00 70.50 91 SER A N 1
ATOM 710 C CA . SER A 1 91 ? 0.447 -8.927 -6.391 1.00 70.50 91 SER A CA 1
ATOM 711 C C . SER A 1 91 ? 0.981 -8.519 -5.024 1.00 70.50 91 SER A C 1
ATOM 713 O O . SER A 1 91 ? 2.138 -8.816 -4.708 1.00 70.50 91 SER A O 1
ATOM 715 N N . VAL A 1 92 ? 0.132 -7.900 -4.209 1.00 73.00 92 VAL A N 1
ATOM 716 C CA . VAL A 1 92 ? 0.495 -7.454 -2.861 1.00 73.00 92 VAL A CA 1
ATOM 717 C C . VAL A 1 92 ? -0.267 -8.284 -1.843 1.00 73.00 92 VAL A C 1
ATOM 719 O O . VAL A 1 92 ? -1.491 -8.383 -1.904 1.00 73.00 92 VAL A O 1
ATOM 722 N N . LYS A 1 93 ? 0.447 -8.890 -0.900 1.00 73.75 93 LYS A N 1
ATOM 723 C CA . LYS A 1 93 ? -0.148 -9.544 0.269 1.00 73.75 93 LYS A CA 1
ATOM 724 C C . LYS A 1 93 ? 0.127 -8.691 1.490 1.00 73.75 93 LYS A C 1
ATOM 726 O O . LYS A 1 93 ? 1.260 -8.262 1.692 1.00 73.75 93 LYS A O 1
ATOM 731 N N . LEU A 1 94 ? -0.900 -8.467 2.297 1.00 71.81 94 LEU A N 1
ATOM 732 C CA . LEU A 1 94 ? -0.792 -7.663 3.495 1.00 71.81 94 LEU A CA 1
ATOM 733 C C . LEU A 1 94 ? -1.364 -8.371 4.713 1.00 71.81 94 LEU A C 1
ATOM 735 O O . LEU A 1 94 ? -2.518 -8.796 4.704 1.00 71.81 94 LEU A O 1
ATOM 739 N N . LEU A 1 95 ? -0.571 -8.414 5.780 1.00 79.56 95 LEU A N 1
ATOM 740 C CA . LEU A 1 95 ? -0.996 -8.893 7.088 1.00 79.56 95 LEU A CA 1
ATOM 741 C C . LEU A 1 95 ? -0.951 -7.751 8.104 1.00 79.56 95 LEU A C 1
ATOM 743 O O . LEU A 1 95 ? 0.104 -7.163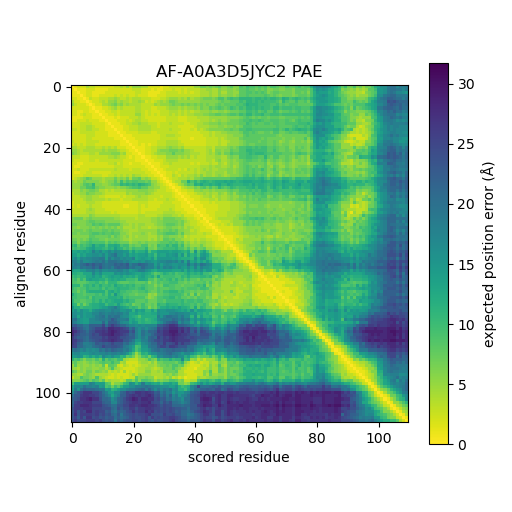 8.350 1.00 79.56 95 LEU A O 1
ATOM 747 N N . LEU A 1 96 ? -2.094 -7.437 8.711 1.00 75.81 96 LEU A N 1
ATOM 748 C CA . LEU A 1 96 ? -2.177 -6.448 9.785 1.00 75.81 96 LEU A CA 1
ATOM 749 C C . LEU A 1 96 ? -1.869 -7.099 11.124 1.00 75.81 96 LEU A C 1
ATOM 751 O O . LEU A 1 96 ? -2.569 -8.021 11.538 1.00 75.81 96 LEU A O 1
ATOM 755 N N . HIS A 1 97 ? -0.891 -6.575 11.854 1.00 69.88 97 HIS A N 1
ATOM 756 C CA . HIS A 1 97 ? -0.546 -7.127 13.158 1.00 69.88 97 HIS A CA 1
ATOM 757 C C . HIS A 1 97 ? -1.467 -6.582 14.263 1.00 69.88 97 HIS A C 1
ATOM 759 O O . HIS A 1 97 ? -1.885 -5.421 14.228 1.00 69.88 97 HIS A O 1
ATOM 765 N N . LYS A 1 98 ? -1.766 -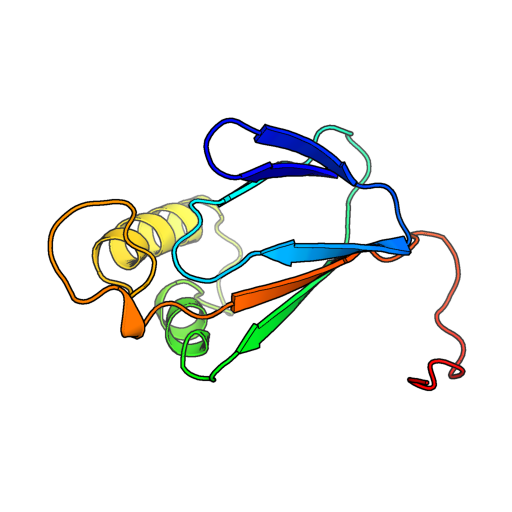7.395 15.288 1.00 54.50 98 LYS A N 1
ATOM 766 C CA . LYS A 1 98 ? -2.335 -6.884 16.549 1.00 54.50 98 LYS A CA 1
ATOM 767 C C . LYS A 1 98 ? -1.270 -6.069 17.265 1.00 54.50 98 LYS A C 1
ATOM 769 O O . LYS A 1 98 ? -0.235 -6.597 17.658 1.00 54.50 98 LYS A O 1
ATOM 774 N N . LEU A 1 99 ? -1.525 -4.778 17.440 1.00 50.28 99 LEU A N 1
ATOM 775 C CA . LEU A 1 99 ? -0.742 -3.960 18.354 1.00 50.28 99 LEU A CA 1
ATOM 776 C C . LEU A 1 99 ? -1.246 -4.237 19.769 1.00 50.28 99 LEU A C 1
ATOM 778 O O . LEU A 1 99 ? -2.390 -3.911 20.080 1.00 50.28 99 LEU A O 1
ATOM 782 N N . GLY A 1 100 ? -0.422 -4.903 20.588 1.00 46.44 100 GLY A N 1
ATOM 783 C CA . GLY A 1 100 ? -0.743 -5.125 22.002 1.00 46.44 100 GLY A CA 1
ATOM 784 C C . GLY A 1 100 ? -0.236 -6.398 22.689 1.00 46.44 100 GLY A C 1
ATOM 785 O O . GLY A 1 100 ? -0.625 -6.607 23.831 1.00 46.44 100 GLY A O 1
ATOM 786 N N . ARG A 1 101 ? 0.607 -7.247 22.084 1.00 37.16 101 ARG A N 1
ATOM 787 C CA . ARG A 1 101 ? 1.382 -8.262 22.834 1.00 37.16 101 ARG A CA 1
ATOM 788 C C . ARG A 1 101 ? 2.787 -8.404 22.237 1.00 37.16 101 ARG A C 1
ATOM 790 O O . ARG A 1 101 ? 2.897 -8.277 21.015 1.00 37.16 101 ARG A O 1
ATOM 797 N N . PRO A 1 102 ? 3.835 -8.624 23.055 1.00 37.56 102 PRO A N 1
ATOM 798 C CA . PRO A 1 102 ? 5.144 -9.005 22.537 1.00 37.56 102 PRO A CA 1
ATOM 799 C C . PRO A 1 102 ? 4.983 -10.266 21.684 1.00 37.56 102 PRO A C 1
ATOM 801 O O . PRO A 1 102 ? 4.234 -11.176 22.046 1.00 37.56 102 PRO A O 1
ATOM 804 N N . VAL A 1 103 ? 5.625 -10.264 20.519 1.00 44.50 103 VAL A N 1
ATOM 805 C CA . VAL A 1 103 ? 5.708 -11.425 19.634 1.00 44.50 103 VAL A CA 1
ATOM 806 C C . VAL A 1 103 ? 6.548 -12.463 20.376 1.00 44.50 103 VAL A C 1
ATOM 808 O O . VAL A 1 103 ? 7.750 -12.278 20.516 1.00 44.50 103 VAL A O 1
ATOM 811 N N . GLY A 1 104 ? 5.897 -13.477 20.946 1.00 37.69 104 GLY A N 1
ATOM 812 C CA . GLY A 1 104 ? 6.558 -14.733 21.291 1.00 37.69 104 GLY A CA 1
ATOM 813 C C . GLY A 1 104 ? 6.764 -15.542 20.013 1.00 37.69 104 GLY A C 1
ATOM 814 O O . GLY A 1 104 ? 5.962 -15.416 19.085 1.00 37.69 104 GLY A O 1
ATOM 815 N N . ASP A 1 105 ? 7.835 -16.328 19.977 1.00 36.84 105 ASP A N 1
ATOM 816 C CA . ASP A 1 105 ? 8.433 -16.997 18.810 1.00 36.84 105 ASP A CA 1
ATOM 817 C C . ASP A 1 105 ? 7.579 -18.088 18.115 1.00 36.84 105 ASP A C 1
ATOM 819 O O . ASP A 1 105 ? 8.112 -18.957 17.432 1.00 36.84 105 ASP A O 1
ATOM 823 N N . ASP A 1 106 ? 6.251 -18.033 18.205 1.00 34.47 106 ASP A N 1
ATOM 824 C CA . ASP A 1 106 ? 5.348 -19.073 17.699 1.00 34.47 106 ASP A CA 1
ATOM 825 C C . ASP A 1 106 ? 4.502 -18.593 16.509 1.00 34.47 106 ASP A C 1
ATOM 827 O O . ASP A 1 106 ? 3.270 -18.598 16.545 1.00 34.47 106 ASP A O 1
ATOM 831 N N . PHE A 1 107 ? 5.153 -18.182 15.416 1.00 34.41 107 PHE A N 1
ATOM 832 C CA . PHE A 1 107 ? 4.474 -18.009 14.126 1.00 34.41 107 PHE A CA 1
ATOM 833 C C . PHE A 1 107 ? 4.958 -19.067 13.129 1.00 34.41 107 PHE A C 1
ATOM 835 O O . PHE A 1 107 ? 5.858 -18.832 12.325 1.00 34.41 107 PHE A O 1
ATOM 842 N N . GLN A 1 108 ? 4.352 -20.256 13.193 1.00 26.41 108 GLN A N 1
ATOM 843 C CA . GLN A 1 108 ? 4.480 -21.266 12.143 1.00 26.41 108 GLN A CA 1
ATOM 844 C C . GLN A 1 108 ? 3.375 -21.081 11.100 1.00 26.41 108 GLN A C 1
ATOM 846 O O . GLN A 1 108 ? 2.194 -20.977 11.429 1.00 26.41 108 GLN A O 1
ATOM 851 N N . PHE A 1 109 ? 3.781 -21.025 9.833 1.00 28.83 109 PHE A N 1
ATOM 852 C CA . PHE A 1 109 ? 2.881 -21.075 8.688 1.00 28.83 109 PHE A CA 1
ATOM 853 C C . PHE A 1 109 ? 2.363 -22.510 8.524 1.00 28.83 109 PHE A C 1
ATOM 855 O O . PHE A 1 109 ? 3.162 -23.428 8.345 1.00 28.83 109 PHE A O 1
ATOM 862 N N . THR A 1 110 ? 1.043 -22.684 8.563 1.00 34.06 110 THR A N 1
ATOM 863 C CA . THR A 1 110 ? 0.334 -23.862 8.032 1.00 34.06 110 THR A CA 1
ATOM 864 C C . THR A 1 110 ? -0.429 -23.475 6.784 1.00 34.06 110 THR A C 1
ATOM 866 O O . THR A 1 110 ? -1.061 -22.392 6.830 1.00 34.06 110 THR A O 1
#

Secondary structure (DSSP, 8-state):
-EEEETTEEEEPPTT-EEEE-TT--EEEE--SSS---EEEEEESS--THHHHHH--TT---HHHHHHHHHHHHTTSTT--SSSS-GGGPPEEEEEEPPTTS---S-----

Solvent-accessible surface area (backbone atoms only — not comparable to full-atom values): 7021 Å² total; per-residue (Å²): 71,34,38,35,49,72,91,47,72,50,77,49,54,66,68,37,76,47,79,45,59,56,81,56,56,69,50,80,43,81,78,59,95,65,87,84,58,67,50,78,46,70,40,68,84,81,65,62,62,55,51,68,72,24,50,60,88,90,57,86,56,62,67,63,34,50,54,36,38,55,59,44,45,76,71,44,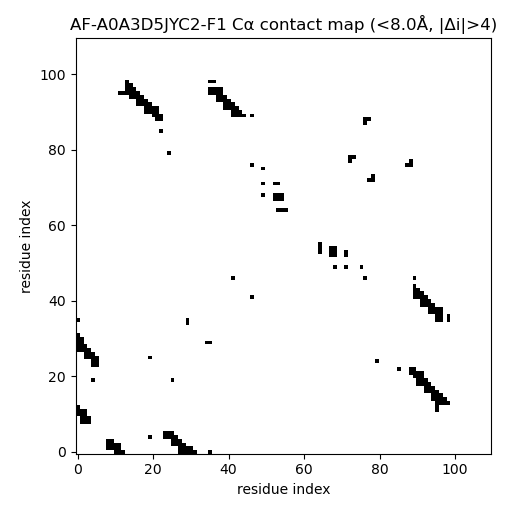79,75,57,80,83,92,86,75,74,74,84,73,39,49,30,41,39,34,42,29,49,64,88,84,66,85,85,68,98,78,82,78,90,129

Nearest PDB structures (foldseek):
  5idm-assembly2_B  TM=2.393E-01  e=1.720E+00  Caulobacter vibrioides

Radius of gyration: 15.76 Å; Cα contacts (8 Å, |Δi|>4): 133; chains: 1; bounding box: 34×40×44 Å

Mean predicted aligned error: 11.37 Å

Foldseek 3Di:
DWKDWPPDIDDDDAQDKDKADQPTDMDDDDPDPDDWDKDKDWPPDDCVVLCVQLDDPVDPDPVSSVVRSVVVCVPDPNDDDDDDDSPPGTMMMMHTHDDDDPDDPDDDDD